Protein AF-A0A0Q5GSD2-F1 (afdb_monomer_lite)

Secondary structure (DSSP, 8-state):
---B-HHHHHHHTT--HHHHHHHHHTT-SPEETTEE-HHHHHHHHHHHHHHHHHHHHHHHHHHHHHHHHHHHTT--TT----

Sequence (82 aa):
MKPVAWHVARKRLGLQPRPFALLVATGAFQRVGRRFDLVTLAANHARAVEIQKAADQQIEAIRADVARRLAALGANPYCKEA

Foldseek 3Di:
DDFAAPVVLCVVLVHDPVVSVVLVVVVQFDDPDRGTDVVSSVVSSVVVVVVVVVVVVVVVVVVVVVCVVCVVVVHHPPPPDD

Structure (mmCIF, N/CA/C/O backbone):
data_AF-A0A0Q5GSD2-F1
#
_entry.id   AF-A0A0Q5GSD2-F1
#
loop_
_atom_site.group_PDB
_atom_site.id
_atom_site.type_symbol
_atom_site.label_atom_id
_atom_site.label_alt_id
_atom_site.label_comp_id
_atom_site.label_asym_id
_atom_site.label_entity_id
_atom_site.label_seq_id
_atom_site.pdbx_PDB_ins_code
_atom_site.Cartn_x
_atom_site.Cartn_y
_atom_site.Cartn_z
_atom_site.occupancy
_atom_site.B_iso_or_equiv
_atom_site.auth_seq_id
_atom_site.auth_comp_id
_atom_site.auth_asym_id
_atom_site.auth_atom_id
_atom_site.pdbx_PDB_model_num
ATOM 1 N N . MET A 1 1 ? -9.612 4.755 26.081 1.00 55.88 1 MET A N 1
ATOM 2 C CA . MET A 1 1 ? -10.696 4.852 25.071 1.00 55.88 1 MET A CA 1
ATOM 3 C C . MET A 1 1 ? -11.486 3.546 25.033 1.00 55.88 1 MET A C 1
ATOM 5 O O . MET A 1 1 ? -10.908 2.511 25.334 1.00 55.88 1 MET A O 1
ATOM 9 N N . LYS A 1 2 ? -12.791 3.567 24.710 1.00 59.75 2 LYS A N 1
ATOM 10 C CA . LYS A 1 2 ? -13.598 2.336 24.591 1.00 59.75 2 LYS A CA 1
ATOM 11 C C . LYS A 1 2 ? -13.413 1.726 23.193 1.00 59.75 2 LYS A C 1
ATOM 13 O O . LYS A 1 2 ? -13.589 2.450 22.214 1.00 59.75 2 LYS A O 1
ATOM 18 N N . PRO A 1 3 ? -13.098 0.428 23.079 1.00 65.38 3 PRO A N 1
ATOM 19 C CA . PRO A 1 3 ? -12.862 -0.191 21.786 1.00 65.38 3 PRO A CA 1
ATOM 20 C C . PRO A 1 3 ? -14.191 -0.358 21.016 1.00 65.38 3 PRO A C 1
ATOM 22 O O . PRO A 1 3 ? -15.249 -0.574 21.614 1.00 65.38 3 PRO A O 1
ATOM 25 N N . VAL A 1 4 ? -14.160 -0.225 19.687 1.00 77.31 4 VAL A N 1
ATOM 26 C CA . VAL A 1 4 ? -15.349 -0.154 18.813 1.00 77.31 4 VAL A CA 1
ATOM 27 C C . VAL A 1 4 ? -15.503 -1.367 17.892 1.00 77.31 4 VAL A C 1
ATOM 29 O O . VAL A 1 4 ? -14.547 -2.077 17.588 1.00 77.31 4 VAL A O 1
ATOM 32 N N . ALA A 1 5 ? -16.733 -1.627 17.441 1.00 78.31 5 ALA A N 1
ATOM 33 C CA . ALA A 1 5 ? -17.041 -2.724 16.524 1.00 78.31 5 ALA A CA 1
ATOM 34 C C . ALA A 1 5 ? -16.578 -2.445 15.078 1.00 78.31 5 ALA A C 1
ATOM 36 O O . ALA A 1 5 ? -16.493 -1.292 14.655 1.00 78.31 5 ALA A O 1
ATOM 37 N N . TRP A 1 6 ? -16.364 -3.516 14.302 1.00 72.94 6 TRP A N 1
ATOM 38 C CA . TRP A 1 6 ? -15.907 -3.506 12.899 1.00 72.94 6 TRP A CA 1
ATOM 39 C C . TRP A 1 6 ? -16.631 -2.490 12.006 1.00 72.94 6 TRP A C 1
ATOM 41 O O . TRP A 1 6 ? -16.004 -1.681 11.325 1.00 72.94 6 TRP A O 1
ATOM 51 N N . HIS A 1 7 ? -17.966 -2.497 12.035 1.00 76.69 7 HIS A N 1
ATOM 52 C CA . HIS A 1 7 ? -18.779 -1.620 11.195 1.00 76.69 7 HIS A CA 1
ATOM 53 C C . HIS A 1 7 ? -18.641 -0.138 11.584 1.00 76.69 7 HIS A C 1
ATOM 55 O O . HIS A 1 7 ? -18.671 0.722 10.707 1.00 76.69 7 HIS A O 1
ATOM 61 N N . VAL A 1 8 ? -18.440 0.159 12.875 1.00 80.69 8 VAL A N 1
ATOM 62 C CA . VAL A 1 8 ? -18.242 1.526 13.384 1.00 80.69 8 VAL A CA 1
ATOM 63 C C . VAL A 1 8 ? -16.864 2.048 12.987 1.00 80.69 8 VAL A C 1
ATOM 65 O O . VAL A 1 8 ? -16.761 3.175 12.508 1.00 80.69 8 VAL A O 1
ATOM 68 N N . ALA A 1 9 ? -15.822 1.225 13.136 1.00 77.25 9 ALA A N 1
ATOM 69 C CA . ALA A 1 9 ? -14.462 1.561 12.721 1.00 77.25 9 ALA A CA 1
ATOM 70 C C . ALA A 1 9 ? -14.390 1.841 11.210 1.00 77.25 9 ALA A C 1
ATOM 72 O O . ALA A 1 9 ? -13.910 2.897 10.804 1.00 77.25 9 ALA A O 1
ATOM 73 N N . ARG A 1 10 ? -14.975 0.957 10.388 1.00 82.44 10 ARG A N 1
ATOM 74 C CA . ARG A 1 10 ? -15.069 1.137 8.932 1.00 82.44 10 ARG A CA 1
ATOM 75 C C . ARG A 1 10 ? -15.778 2.439 8.554 1.00 82.44 10 ARG A C 1
ATOM 77 O O . ARG A 1 10 ? -15.268 3.193 7.732 1.00 82.44 10 ARG A O 1
ATOM 84 N N . LYS A 1 11 ? -16.942 2.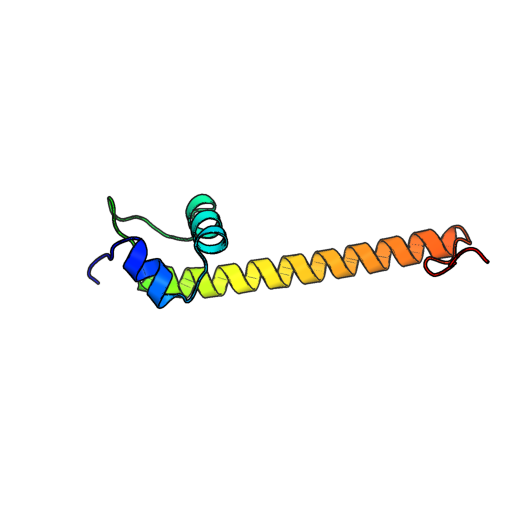711 9.163 1.00 81.44 11 LYS A N 1
ATOM 85 C CA . LYS A 1 11 ? -17.741 3.915 8.874 1.00 81.44 11 LYS A CA 1
ATOM 86 C C . LYS A 1 11 ? -17.000 5.197 9.262 1.00 81.44 11 LYS A C 1
ATOM 88 O O . LYS A 1 11 ? -17.075 6.170 8.526 1.00 81.44 11 LYS A O 1
ATOM 93 N N . ARG A 1 12 ? -16.263 5.197 10.379 1.00 78.69 12 ARG A N 1
ATOM 94 C CA . ARG A 1 12 ? -15.477 6.361 10.826 1.00 78.69 12 ARG A CA 1
ATOM 95 C C . ARG A 1 12 ? -14.265 6.661 9.951 1.00 78.69 12 ARG A C 1
ATOM 97 O O . ARG A 1 12 ? -13.904 7.822 9.836 1.00 78.69 12 ARG A O 1
ATOM 104 N N . LEU A 1 13 ? -13.665 5.645 9.337 1.00 74.50 13 LEU A N 1
ATOM 105 C CA . LEU A 1 13 ? -12.551 5.830 8.402 1.00 74.50 13 LEU A CA 1
ATOM 106 C C . LEU A 1 13 ? -13.000 6.168 6.979 1.00 74.50 13 LEU A C 1
ATOM 108 O O . LEU A 1 13 ? -12.155 6.406 6.127 1.00 74.50 13 LEU A O 1
ATOM 112 N N . GLY A 1 14 ? -14.305 6.126 6.689 1.00 80.75 14 GLY A N 1
ATOM 113 C CA . GLY A 1 14 ? -14.809 6.338 5.330 1.00 80.75 14 GLY A CA 1
ATOM 114 C C . GLY A 1 14 ? -14.345 5.276 4.324 1.00 80.75 14 GLY A C 1
ATOM 115 O O . GLY A 1 14 ? -14.411 5.503 3.121 1.00 80.75 14 GLY A O 1
ATOM 116 N N . LEU A 1 15 ? -13.876 4.113 4.791 1.00 75.75 15 LEU A N 1
ATOM 117 C CA . LEU A 1 15 ? -13.290 3.093 3.924 1.00 75.75 15 LEU A CA 1
ATOM 118 C C . LEU A 1 15 ? -14.332 2.095 3.414 1.00 75.75 15 LEU A C 1
ATOM 120 O O . LEU A 1 15 ? -15.223 1.633 4.137 1.00 75.75 15 LEU A O 1
ATOM 124 N N . GLN A 1 16 ? -14.167 1.685 2.157 1.00 78.06 16 GLN A N 1
ATOM 125 C CA . GLN A 1 16 ? -14.915 0.565 1.596 1.00 78.06 16 GLN A CA 1
ATOM 126 C C . GLN A 1 16 ? -14.532 -0.770 2.285 1.00 78.06 16 GLN A C 1
ATOM 128 O O . GLN A 1 16 ? -13.463 -0.870 2.894 1.00 78.06 16 GLN A O 1
ATOM 133 N N . PRO A 1 17 ? -15.377 -1.822 2.212 1.00 74.69 17 PRO A N 1
ATOM 134 C CA . PRO A 1 17 ? -15.126 -3.098 2.894 1.00 74.69 17 PRO A CA 1
ATOM 135 C C . PRO A 1 17 ? -13.785 -3.751 2.539 1.00 74.69 17 PRO A C 1
ATOM 137 O O . PRO A 1 17 ? -13.094 -4.245 3.427 1.00 74.69 17 PRO A O 1
ATOM 140 N N . ARG A 1 18 ? -13.411 -3.738 1.253 1.00 75.12 18 ARG A N 1
ATOM 141 C CA . ARG A 1 18 ? -12.202 -4.404 0.743 1.00 75.12 18 ARG A CA 1
ATOM 142 C C . ARG A 1 18 ? -10.911 -3.710 1.213 1.00 75.12 18 ARG A C 1
ATOM 144 O O . ARG A 1 18 ? -10.082 -4.398 1.805 1.00 75.12 18 ARG A O 1
ATOM 151 N N . PRO A 1 19 ? -10.758 -2.376 1.062 1.00 71.19 19 PRO A N 1
ATOM 152 C CA . PRO A 1 19 ? -9.619 -1.646 1.629 1.00 71.19 19 PRO A CA 1
ATOM 153 C C . PRO A 1 19 ? -9.502 -1.805 3.147 1.00 71.19 19 PRO A C 1
ATOM 155 O O . PRO A 1 19 ? -8.414 -2.013 3.673 1.00 71.19 19 PRO A O 1
ATOM 158 N N . PHE A 1 20 ? -10.631 -1.768 3.862 1.00 75.56 20 PHE A N 1
ATOM 159 C CA . PHE A 1 20 ? -10.629 -1.911 5.315 1.00 75.56 20 PHE A CA 1
ATOM 160 C C . PHE A 1 20 ? -10.174 -3.309 5.769 1.00 75.56 20 PHE A C 1
ATOM 162 O O . PHE A 1 20 ? -9.397 -3.423 6.714 1.00 75.56 20 PHE A O 1
ATOM 169 N N . ALA A 1 21 ? -10.599 -4.371 5.075 1.00 73.31 21 ALA A N 1
ATOM 170 C CA . ALA A 1 21 ? -10.162 -5.739 5.358 1.00 73.31 21 ALA A CA 1
ATOM 171 C C . ALA A 1 21 ? -8.654 -5.940 5.132 1.00 73.31 21 ALA A C 1
ATOM 173 O O . ALA A 1 21 ? -8.001 -6.586 5.948 1.00 73.31 21 ALA A O 1
ATOM 174 N N . LEU A 1 22 ? -8.100 -5.342 4.072 1.00 71.75 22 LEU A N 1
ATOM 175 C CA . LEU A 1 22 ? -6.662 -5.359 3.786 1.00 71.75 22 LEU A CA 1
ATOM 176 C C . LEU A 1 22 ? -5.850 -4.715 4.913 1.00 71.75 22 LEU A C 1
ATOM 178 O O . LEU A 1 22 ? -4.933 -5.340 5.431 1.00 71.75 22 LEU A O 1
ATOM 182 N N . LEU A 1 23 ? -6.238 -3.517 5.356 1.00 71.00 23 LEU A N 1
ATOM 183 C CA . LEU A 1 23 ? -5.565 -2.821 6.460 1.00 71.00 23 LEU A CA 1
ATOM 184 C C . LEU A 1 23 ? -5.628 -3.596 7.785 1.00 71.00 23 LEU A C 1
ATOM 186 O O . LEU A 1 23 ? -4.743 -3.500 8.628 1.00 71.00 23 LEU A O 1
ATOM 190 N N . VAL A 1 24 ? -6.679 -4.384 7.990 1.00 70.81 24 VAL A N 1
ATOM 191 C CA . VAL A 1 24 ? -6.796 -5.242 9.175 1.00 70.81 24 VAL A CA 1
ATOM 192 C C . VAL A 1 24 ? -5.882 -6.454 9.057 1.00 70.81 24 VAL A C 1
ATOM 194 O O . VAL A 1 24 ? -5.238 -6.815 10.038 1.00 70.81 24 VAL A O 1
ATOM 197 N N . ALA A 1 25 ? -5.806 -7.066 7.874 1.00 74.06 25 ALA A N 1
ATOM 198 C CA . ALA A 1 25 ? -4.953 -8.221 7.617 1.00 74.06 25 ALA A CA 1
ATOM 199 C C . ALA A 1 25 ? -3.457 -7.881 7.705 1.00 74.06 25 ALA A C 1
ATOM 201 O O . ALA A 1 25 ? -2.679 -8.697 8.187 1.00 74.06 25 ALA A O 1
ATOM 202 N N . THR A 1 26 ? -3.059 -6.667 7.317 1.00 70.75 26 THR A N 1
ATOM 203 C CA . THR A 1 26 ? -1.671 -6.188 7.445 1.00 70.75 26 THR A CA 1
ATOM 204 C C . THR A 1 26 ? -1.280 -5.834 8.880 1.00 70.75 26 THR A C 1
ATOM 206 O O . THR A 1 26 ? -0.158 -5.395 9.121 1.00 70.75 26 THR A O 1
ATOM 209 N N . GLY A 1 27 ? -2.192 -6.004 9.843 1.00 66.94 27 GLY A N 1
ATOM 210 C CA . GLY A 1 27 ? -1.943 -5.668 11.238 1.00 66.94 27 GLY A CA 1
ATOM 211 C C . GLY A 1 27 ? -1.884 -4.168 11.486 1.00 66.94 27 GLY A C 1
ATOM 212 O O . GLY A 1 27 ? -1.372 -3.769 12.528 1.00 66.94 27 GLY A O 1
ATOM 213 N N . ALA A 1 28 ? -2.419 -3.340 10.573 1.00 66.56 28 ALA A N 1
ATOM 214 C CA . ALA A 1 28 ? -2.484 -1.908 10.811 1.00 66.56 28 ALA A CA 1
ATOM 215 C C . ALA A 1 28 ? -3.226 -1.691 12.135 1.00 66.56 28 ALA A C 1
ATOM 217 O O . ALA A 1 28 ? -2.669 -1.135 13.070 1.00 66.56 28 ALA A O 1
ATOM 218 N N . PHE A 1 29 ? -4.424 -2.252 12.314 1.00 64.69 29 PHE A N 1
ATOM 219 C CA . PHE A 1 29 ? -5.191 -2.056 13.547 1.00 64.69 29 PHE A CA 1
ATOM 220 C C . PHE A 1 29 ? -4.853 -3.024 14.687 1.00 64.69 29 PHE A C 1
ATOM 222 O O . PHE A 1 29 ? -5.046 -4.233 14.562 1.00 64.69 29 PHE A O 1
ATOM 229 N N . GLN A 1 30 ? -4.492 -2.478 15.856 1.00 58.72 30 GLN A N 1
ATOM 230 C CA . GLN A 1 30 ? -4.465 -3.247 17.101 1.00 58.72 30 GLN A CA 1
ATOM 231 C C . GLN A 1 30 ? -5.888 -3.652 17.506 1.00 58.72 30 GLN A C 1
ATOM 233 O O . GLN A 1 30 ? -6.784 -2.818 17.675 1.00 58.72 30 GLN A O 1
ATOM 238 N N . ARG A 1 31 ? -6.093 -4.961 17.674 1.00 59.47 31 ARG A N 1
ATOM 239 C CA . ARG A 1 31 ? -7.316 -5.533 18.245 1.00 59.47 31 ARG A CA 1
ATOM 240 C C . ARG A 1 31 ? -7.127 -5.711 19.743 1.00 59.47 31 ARG A C 1
ATOM 242 O O . ARG A 1 31 ? -6.210 -6.402 20.170 1.00 59.47 31 ARG A O 1
ATOM 249 N N . VAL A 1 32 ? -8.051 -5.167 20.529 1.00 51.81 32 VAL A N 1
ATOM 250 C CA . VAL A 1 32 ? -8.206 -5.529 21.943 1.00 51.81 32 VAL A CA 1
ATOM 251 C C . VAL A 1 32 ? -9.423 -6.450 22.021 1.00 51.81 32 VAL A C 1
ATOM 253 O O . VAL A 1 32 ? -10.576 -6.012 21.955 1.00 51.81 32 VAL A O 1
ATOM 256 N N . GLY A 1 33 ? -9.176 -7.762 22.022 1.00 63.88 33 GLY A N 1
ATOM 257 C CA . GLY A 1 33 ? -10.223 -8.778 21.869 1.00 63.88 33 GLY A CA 1
ATOM 258 C C . GLY A 1 33 ? -10.918 -8.716 20.494 1.00 63.88 33 GLY A C 1
ATOM 259 O O . GLY A 1 33 ? -10.282 -8.860 19.450 1.00 63.88 33 GLY A O 1
ATOM 260 N N . ARG A 1 34 ? -12.247 -8.503 20.463 1.00 54.62 34 ARG A N 1
ATOM 261 C CA . ARG A 1 34 ? -13.050 -8.387 19.217 1.00 54.62 34 ARG A CA 1
ATOM 262 C C . ARG A 1 34 ? -13.259 -6.946 18.716 1.00 54.62 34 ARG A C 1
ATOM 264 O O . ARG A 1 34 ? -14.076 -6.736 17.820 1.00 54.62 34 ARG A O 1
ATOM 271 N N . ARG A 1 35 ? -12.584 -5.947 19.291 1.00 56.94 35 ARG A N 1
ATOM 272 C CA . ARG A 1 35 ? -12.865 -4.523 19.037 1.00 56.94 35 ARG A CA 1
ATOM 273 C C . ARG A 1 35 ? -11.597 -3.724 18.687 1.00 56.94 35 ARG A C 1
ATOM 275 O O . ARG A 1 35 ? -10.496 -4.111 19.072 1.00 56.94 35 ARG A O 1
ATOM 282 N N . PHE A 1 36 ? -11.779 -2.628 17.948 1.00 59.88 36 PHE A N 1
ATOM 283 C CA . PHE A 1 36 ? -10.723 -1.743 17.435 1.00 59.88 36 PHE A CA 1
ATOM 284 C C . PHE A 1 36 ? -10.518 -0.540 18.354 1.00 59.88 36 PHE A C 1
ATOM 286 O O . PHE A 1 36 ? -11.503 0.065 18.781 1.00 59.88 36 PHE A O 1
ATOM 293 N N . ASP A 1 37 ? -9.269 -0.170 18.629 1.00 65.12 37 ASP A N 1
ATOM 294 C CA . ASP A 1 37 ? -8.948 1.107 19.270 1.00 65.12 37 ASP A CA 1
ATOM 295 C C . ASP A 1 37 ? -8.894 2.238 18.226 1.00 65.12 37 ASP A C 1
ATOM 297 O O . ASP A 1 37 ? -8.316 2.101 17.149 1.00 65.12 37 ASP A O 1
ATOM 301 N N . LEU A 1 38 ? -9.558 3.351 18.537 1.00 55.94 38 LEU A N 1
ATOM 302 C CA . LEU A 1 38 ? -9.782 4.484 17.639 1.00 55.94 38 LEU A CA 1
ATOM 303 C C . LEU A 1 38 ? -8.549 5.380 17.488 1.00 55.94 38 LEU A C 1
ATOM 305 O O . LEU A 1 38 ? -8.354 5.950 16.417 1.00 55.94 38 LEU A O 1
ATOM 309 N N . VAL A 1 39 ? -7.725 5.504 18.531 1.00 65.56 39 VAL A N 1
ATOM 310 C CA . VAL A 1 39 ? -6.461 6.260 18.452 1.00 65.56 39 VAL A CA 1
ATOM 311 C C . VAL A 1 39 ? -5.503 5.552 17.504 1.00 65.56 39 VAL A C 1
ATOM 313 O O . VAL A 1 39 ? -4.956 6.174 16.594 1.00 65.56 39 VAL A O 1
ATOM 316 N N . THR A 1 40 ? -5.393 4.230 17.632 1.00 62.91 40 THR A N 1
ATOM 317 C CA . THR A 1 40 ? -4.638 3.410 16.684 1.00 62.91 40 THR A CA 1
ATOM 318 C C . THR A 1 40 ? -5.237 3.530 15.285 1.00 62.91 40 THR A C 1
ATOM 320 O O . THR A 1 40 ? -4.504 3.679 14.320 1.00 62.91 40 THR A O 1
ATOM 323 N N . LEU A 1 41 ? -6.568 3.562 15.154 1.00 64.00 41 LEU A N 1
ATOM 324 C CA . LEU A 1 41 ? -7.260 3.703 13.869 1.00 64.00 41 LEU A CA 1
ATOM 325 C C . LEU A 1 41 ? -6.809 4.929 13.057 1.00 64.00 41 LEU A C 1
ATOM 327 O O . LEU A 1 41 ? -6.552 4.802 11.861 1.00 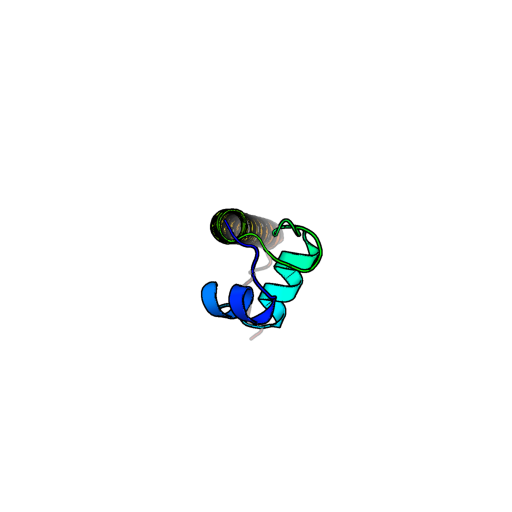64.00 41 LEU A O 1
ATOM 331 N N . ALA A 1 42 ? -6.698 6.093 13.703 1.00 65.88 42 ALA A N 1
ATOM 332 C CA . ALA A 1 42 ? -6.236 7.321 13.060 1.00 65.88 42 ALA A CA 1
ATOM 333 C C . ALA A 1 42 ? -4.742 7.249 12.698 1.00 65.88 42 ALA A C 1
ATOM 335 O O . ALA A 1 42 ? -4.368 7.571 11.570 1.00 65.88 42 ALA A O 1
ATOM 336 N N . ALA A 1 43 ? -3.903 6.752 13.614 1.00 66.06 43 ALA A N 1
ATOM 337 C CA . ALA A 1 43 ? -2.472 6.561 13.368 1.00 66.06 43 ALA A CA 1
ATOM 338 C C . ALA A 1 43 ? -2.204 5.575 12.213 1.00 66.06 43 ALA A C 1
ATOM 340 O O . ALA A 1 43 ? -1.320 5.782 11.386 1.00 66.06 43 ALA A O 1
ATOM 341 N N . ASN A 1 44 ? -3.020 4.532 12.099 1.00 64.50 44 ASN A N 1
ATOM 342 C CA . ASN A 1 44 ? -2.920 3.537 11.037 1.00 64.50 44 ASN A CA 1
ATOM 343 C C . ASN A 1 44 ? -3.397 4.040 9.694 1.00 64.50 44 ASN A C 1
ATOM 345 O O . ASN A 1 44 ? -2.842 3.649 8.676 1.00 64.50 44 ASN A O 1
ATOM 349 N N . HIS A 1 45 ? -4.424 4.886 9.681 1.00 68.25 45 HIS A N 1
ATOM 350 C CA . HIS A 1 45 ? -4.840 5.548 8.457 1.00 68.25 45 HIS A CA 1
ATOM 351 C C . HIS A 1 45 ? -3.713 6.438 7.923 1.00 68.25 45 HIS A C 1
ATOM 353 O O . HIS A 1 45 ? -3.379 6.342 6.746 1.00 68.25 45 HIS A O 1
ATOM 359 N N . ALA A 1 46 ? -3.067 7.224 8.791 1.00 71.94 46 ALA A N 1
ATOM 360 C CA . ALA A 1 46 ? -1.898 8.017 8.410 1.00 71.94 46 ALA A CA 1
ATOM 361 C C . ALA A 1 46 ? -0.772 7.129 7.851 1.00 71.94 46 ALA A C 1
ATOM 363 O O . ALA A 1 46 ? -0.299 7.355 6.739 1.00 71.94 46 ALA A O 1
ATOM 364 N N . ARG A 1 47 ? -0.436 6.040 8.551 1.00 69.12 47 ARG A N 1
ATOM 365 C CA . ARG A 1 47 ? 0.593 5.088 8.107 1.00 69.12 47 ARG A CA 1
ATOM 366 C C . ARG A 1 47 ? 0.231 4.363 6.804 1.00 69.12 47 ARG A C 1
ATOM 368 O O . ARG A 1 47 ? 1.103 4.093 5.987 1.00 69.12 47 ARG A O 1
ATOM 375 N N . ALA A 1 48 ? -1.044 4.055 6.577 1.00 67.56 48 ALA A N 1
ATOM 376 C CA . ALA A 1 48 ? -1.521 3.457 5.332 1.00 67.56 48 ALA A CA 1
ATOM 377 C C . ALA A 1 48 ? -1.372 4.413 4.141 1.00 67.56 48 ALA A C 1
ATOM 379 O O . ALA A 1 48 ? -0.960 3.987 3.065 1.00 67.56 48 ALA A O 1
ATOM 380 N N . VAL A 1 49 ? -1.665 5.701 4.344 1.00 73.62 49 VAL A N 1
ATOM 381 C CA . VAL A 1 49 ? -1.446 6.747 3.335 1.00 73.62 49 VAL A CA 1
ATOM 382 C C . VAL A 1 49 ? 0.045 6.899 3.025 1.00 73.62 49 VAL A C 1
ATOM 384 O O . VAL A 1 49 ? 0.414 7.015 1.859 1.00 73.62 49 VAL A O 1
ATOM 387 N N . GLU A 1 50 ? 0.914 6.839 4.035 1.00 73.81 50 GLU A N 1
ATOM 388 C CA . GLU A 1 50 ? 2.370 6.871 3.842 1.00 73.81 50 GLU A CA 1
ATOM 389 C C . GLU A 1 50 ? 2.880 5.663 3.047 1.00 73.81 50 GLU A C 1
ATOM 391 O O . GLU A 1 50 ? 3.655 5.837 2.108 1.00 73.81 50 GLU A O 1
ATOM 396 N N . ILE A 1 51 ? 2.409 4.452 3.370 1.00 67.62 51 ILE A N 1
ATOM 397 C CA . ILE A 1 51 ? 2.740 3.230 2.620 1.00 67.62 51 ILE A CA 1
ATOM 398 C C . ILE A 1 51 ? 2.283 3.352 1.164 1.00 67.62 51 ILE A C 1
ATOM 400 O O . ILE A 1 51 ? 3.052 3.026 0.262 1.00 67.62 51 ILE A O 1
ATOM 404 N N . GLN A 1 52 ? 1.065 3.848 0.925 1.00 66.38 52 GLN A N 1
ATOM 405 C CA . GLN A 1 52 ? 0.555 4.055 -0.431 1.00 66.38 52 GLN A CA 1
ATOM 406 C C . GLN A 1 52 ? 1.433 5.044 -1.202 1.00 66.38 52 GLN A C 1
ATOM 408 O O . GLN A 1 52 ? 1.862 4.748 -2.312 1.00 66.38 52 GLN A O 1
ATOM 413 N N . LYS A 1 53 ? 1.776 6.180 -0.588 1.00 81.31 53 LYS A N 1
ATOM 414 C CA . LYS A 1 53 ? 2.632 7.195 -1.210 1.00 81.31 53 LYS A CA 1
ATOM 415 C C . LYS A 1 53 ? 4.028 6.653 -1.530 1.00 81.31 53 LYS A C 1
ATOM 417 O O . LYS A 1 53 ? 4.571 6.957 -2.590 1.00 81.31 53 LYS A O 1
ATOM 422 N N . ALA A 1 54 ? 4.604 5.846 -0.640 1.00 76.62 54 ALA A N 1
ATOM 423 C CA . ALA A 1 54 ? 5.888 5.192 -0.877 1.00 76.62 54 ALA A CA 1
ATOM 424 C C . ALA A 1 54 ? 5.805 4.173 -2.027 1.00 76.62 54 ALA A C 1
ATOM 426 O O . ALA A 1 54 ? 6.699 4.131 -2.873 1.00 76.62 54 ALA A O 1
ATOM 427 N N . ALA A 1 55 ? 4.725 3.390 -2.097 1.00 73.94 55 ALA A N 1
ATOM 428 C CA . ALA A 1 55 ? 4.490 2.454 -3.193 1.00 73.94 55 ALA A CA 1
ATOM 429 C C . ALA A 1 55 ? 4.330 3.181 -4.540 1.00 73.94 55 ALA A C 1
ATOM 431 O O . ALA A 1 55 ? 4.945 2.778 -5.525 1.00 73.94 55 ALA A O 1
ATOM 432 N N . ASP A 1 56 ? 3.586 4.288 -4.577 1.00 82.25 56 ASP A N 1
ATOM 433 C CA . ASP A 1 56 ? 3.408 5.097 -5.788 1.00 82.25 56 ASP A CA 1
ATOM 434 C C . ASP A 1 56 ? 4.751 5.667 -6.281 1.00 82.25 56 ASP A C 1
ATOM 436 O O . ASP A 1 56 ? 5.062 5.600 -7.471 1.00 82.25 56 ASP A O 1
ATOM 440 N N . GLN A 1 57 ? 5.601 6.149 -5.365 1.00 89.19 57 GLN A N 1
ATOM 441 C CA . GLN A 1 57 ? 6.956 6.607 -5.697 1.00 89.19 57 GLN A CA 1
ATOM 442 C C . GLN A 1 57 ? 7.840 5.484 -6.254 1.00 89.19 57 GLN A C 1
ATOM 444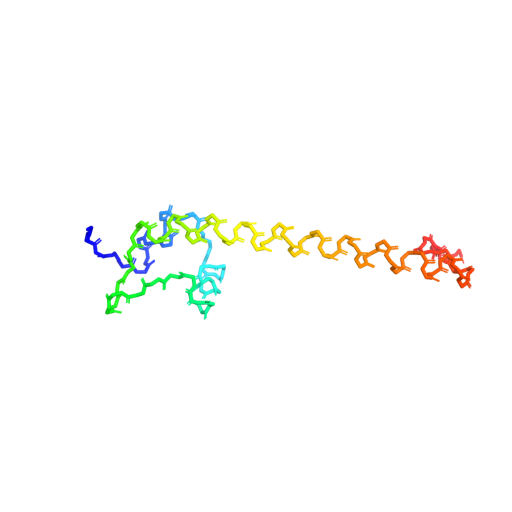 O O . GLN A 1 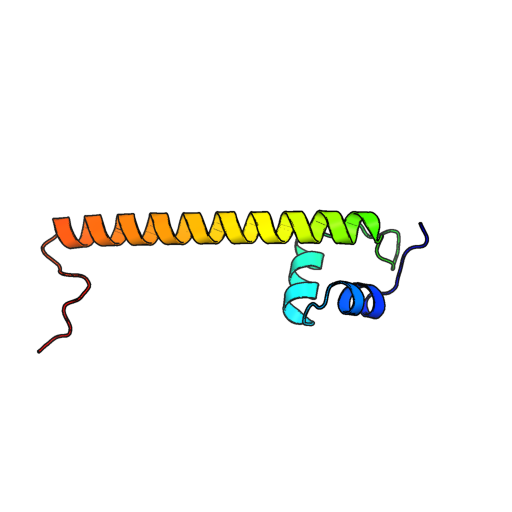57 ? 8.589 5.705 -7.206 1.00 89.19 57 GLN A O 1
ATOM 449 N N . GLN A 1 58 ? 7.753 4.275 -5.692 1.00 84.25 58 GLN A N 1
ATOM 450 C CA . GLN A 1 58 ? 8.488 3.119 -6.210 1.00 84.25 58 GLN A CA 1
ATOM 451 C C . GLN A 1 58 ? 8.009 2.719 -7.608 1.00 84.25 58 GLN A C 1
ATOM 453 O O . GLN A 1 58 ? 8.835 2.421 -8.469 1.00 84.25 58 GLN A O 1
ATOM 458 N N . ILE A 1 59 ? 6.699 2.751 -7.862 1.00 83.94 59 ILE A N 1
ATOM 459 C CA . ILE A 1 59 ? 6.130 2.470 -9.186 1.00 83.94 59 ILE A CA 1
ATOM 460 C C . ILE A 1 59 ? 6.640 3.482 -10.214 1.00 83.94 59 ILE A C 1
ATOM 462 O O . ILE A 1 59 ? 7.062 3.079 -11.297 1.00 83.94 59 ILE A O 1
ATOM 466 N N . GLU A 1 60 ? 6.656 4.774 -9.883 1.00 88.94 60 GLU A N 1
ATOM 467 C CA . GLU A 1 60 ? 7.202 5.807 -10.771 1.00 88.94 60 GLU A CA 1
ATOM 468 C C . GLU A 1 60 ? 8.699 5.611 -11.040 1.00 88.94 60 GLU A C 1
ATOM 470 O O . GLU A 1 60 ? 9.137 5.683 -12.189 1.00 88.94 60 GLU A O 1
ATOM 475 N N . ALA A 1 61 ? 9.486 5.264 -10.019 1.00 86.88 61 ALA A N 1
ATOM 476 C CA . ALA A 1 61 ? 10.901 4.947 -10.200 1.00 86.88 61 ALA A CA 1
ATOM 477 C C . ALA A 1 61 ? 11.109 3.738 -11.131 1.00 86.88 61 ALA A C 1
ATOM 479 O O . ALA A 1 61 ? 11.971 3.777 -12.010 1.00 86.88 61 ALA A O 1
ATOM 480 N N . ILE A 1 62 ? 10.292 2.689 -10.989 1.00 85.25 62 ILE A N 1
ATOM 481 C CA . ILE A 1 62 ? 10.317 1.517 -11.873 1.00 85.25 62 ILE A CA 1
ATOM 482 C C . ILE A 1 62 ? 9.944 1.915 -13.304 1.00 85.25 62 ILE A C 1
ATOM 484 O O . ILE A 1 62 ? 10.636 1.518 -14.239 1.00 85.25 62 ILE A O 1
ATOM 488 N N . ARG A 1 63 ? 8.894 2.722 -13.499 1.00 85.38 63 ARG A N 1
ATOM 489 C CA . ARG A 1 63 ? 8.493 3.212 -14.830 1.00 85.38 63 ARG A CA 1
ATOM 490 C C . ARG A 1 63 ? 9.608 4.006 -15.498 1.00 85.38 63 ARG A C 1
ATOM 492 O O . ARG A 1 6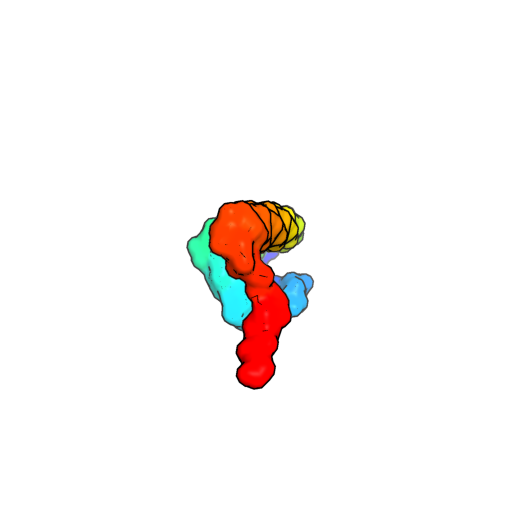3 ? 9.901 3.768 -16.667 1.00 85.38 63 ARG A O 1
ATOM 499 N N . ALA A 1 64 ? 10.256 4.901 -14.755 1.00 84.94 64 ALA A N 1
ATOM 500 C CA . ALA A 1 64 ? 11.386 5.674 -15.253 1.00 84.94 64 ALA A CA 1
ATOM 501 C C . ALA A 1 64 ? 12.571 4.769 -15.623 1.00 84.94 64 ALA A C 1
ATOM 503 O O . ALA A 1 64 ? 13.200 4.962 -16.664 1.00 84.94 64 ALA A O 1
ATOM 504 N N . ASP A 1 65 ? 12.867 3.754 -14.808 1.00 88.69 65 ASP A N 1
ATOM 505 C CA . ASP A 1 65 ? 13.940 2.806 -15.101 1.00 88.69 65 ASP A CA 1
ATOM 506 C C . ASP A 1 65 ? 13.647 1.960 -16.345 1.00 88.69 65 ASP A C 1
ATOM 508 O O . ASP A 1 65 ? 14.497 1.839 -17.226 1.00 88.69 65 ASP A O 1
ATOM 512 N N . VAL A 1 66 ? 1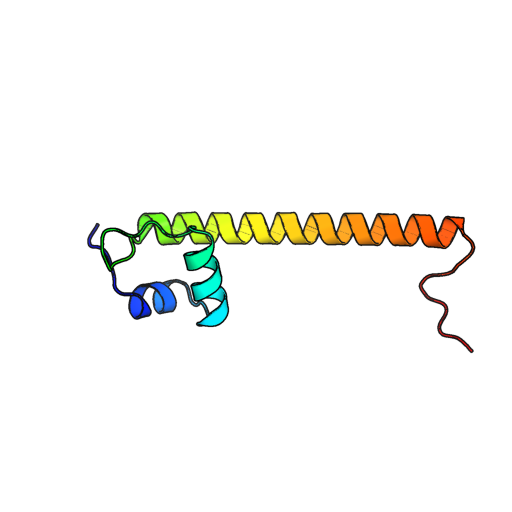2.421 1.448 -16.467 1.00 87.44 66 VAL A N 1
ATOM 513 C CA . VAL A 1 66 ? 11.956 0.720 -17.654 1.00 87.44 66 VAL A CA 1
ATOM 514 C C . VAL A 1 66 ? 12.046 1.603 -18.897 1.00 87.44 66 VAL A C 1
ATOM 516 O O . VAL A 1 66 ? 12.604 1.168 -19.901 1.00 87.44 66 VAL A O 1
ATOM 519 N N . ALA A 1 67 ? 11.581 2.852 -18.832 1.00 81.12 67 ALA A N 1
ATOM 520 C CA . ALA A 1 67 ? 11.663 3.787 -19.952 1.00 81.12 67 ALA A CA 1
ATOM 521 C C . ALA A 1 67 ? 13.115 4.045 -20.390 1.00 81.12 67 ALA A C 1
ATOM 523 O O . ALA A 1 67 ? 13.404 4.018 -21.586 1.00 81.12 67 ALA A O 1
ATOM 524 N N . ARG A 1 68 ? 14.048 4.225 -19.441 1.00 84.19 68 ARG A N 1
ATOM 525 C CA . ARG A 1 68 ? 15.483 4.373 -19.746 1.00 84.19 68 ARG A CA 1
ATOM 526 C C . ARG A 1 68 ? 16.064 3.131 -20.418 1.00 84.19 68 ARG A C 1
ATOM 528 O O . ARG A 1 68 ? 16.796 3.263 -21.395 1.00 84.19 68 ARG A O 1
ATOM 535 N N . ARG A 1 69 ? 15.739 1.934 -19.919 1.00 85.00 69 ARG A N 1
ATOM 536 C CA . ARG A 1 69 ? 16.209 0.667 -20.506 1.00 85.00 69 ARG A CA 1
ATOM 537 C C . ARG A 1 69 ? 15.651 0.451 -21.911 1.00 85.00 69 ARG A C 1
ATOM 539 O O . ARG A 1 69 ? 16.401 0.054 -22.791 1.00 85.00 69 ARG A O 1
ATOM 546 N N . LEU A 1 70 ? 14.371 0.748 -22.135 1.00 81.62 70 LEU A N 1
ATOM 547 C CA . LEU A 1 70 ? 13.750 0.655 -23.460 1.00 81.62 70 LEU A CA 1
ATOM 548 C C . LEU A 1 70 ? 14.395 1.632 -24.451 1.00 81.62 70 LEU A C 1
ATOM 550 O O . LEU A 1 70 ? 14.775 1.219 -25.544 1.00 81.62 70 LEU A O 1
ATOM 554 N N . ALA A 1 71 ? 14.632 2.881 -24.037 1.00 77.38 71 ALA A N 1
ATOM 555 C CA . ALA A 1 71 ? 15.342 3.863 -24.855 1.00 77.38 71 ALA A CA 1
ATOM 556 C C . ALA A 1 71 ? 16.777 3.416 -25.199 1.00 77.38 71 ALA A C 1
ATOM 558 O O . ALA A 1 71 ? 17.208 3.568 -26.339 1.00 77.38 71 ALA A O 1
ATOM 559 N N . ALA A 1 72 ? 17.500 2.815 -24.246 1.00 78.62 72 ALA A N 1
ATOM 560 C CA . ALA A 1 72 ? 18.843 2.272 -24.473 1.00 78.62 72 ALA A CA 1
ATOM 561 C C . ALA A 1 72 ? 18.864 1.091 -25.462 1.00 78.62 72 ALA A C 1
ATOM 563 O O . ALA A 1 72 ? 19.871 0.864 -26.126 1.00 78.62 72 ALA A O 1
ATOM 564 N N . LEU A 1 73 ? 17.753 0.361 -25.582 1.00 84.25 73 LEU A N 1
ATOM 565 C CA . LEU A 1 73 ? 17.567 -0.715 -26.559 1.00 84.25 73 LEU A CA 1
ATOM 566 C C . LEU A 1 73 ? 17.064 -0.206 -27.923 1.00 84.25 73 LEU A C 1
ATOM 568 O O . LEU A 1 73 ? 16.805 -1.013 -28.811 1.00 84.25 73 LEU A O 1
ATOM 572 N N . GLY A 1 74 ? 16.893 1.110 -28.099 1.00 74.06 74 GLY A N 1
ATOM 573 C CA . GLY A 1 74 ? 16.324 1.699 -29.316 1.00 74.06 74 GLY A CA 1
ATOM 574 C C . GLY A 1 74 ? 14.818 1.460 -29.482 1.00 74.06 74 GLY A C 1
ATOM 575 O O . GLY A 1 74 ? 14.257 1.787 -30.525 1.00 74.06 74 GLY A O 1
ATOM 576 N N . ALA A 1 75 ? 14.146 0.916 -28.463 1.00 66.38 75 ALA A N 1
ATOM 577 C CA . ALA A 1 75 ? 12.705 0.721 -28.453 1.00 66.38 75 ALA A CA 1
ATOM 578 C C . ALA A 1 75 ? 12.028 1.976 -27.889 1.00 66.38 75 ALA A C 1
ATOM 580 O O . ALA A 1 75 ? 12.198 2.320 -26.718 1.00 66.38 75 ALA A O 1
ATOM 581 N N . ASN A 1 76 ? 11.243 2.676 -28.709 1.00 58.91 76 ASN A N 1
ATOM 582 C CA . ASN A 1 76 ? 10.423 3.778 -28.222 1.00 58.91 76 ASN A CA 1
ATOM 583 C C . ASN A 1 76 ? 9.214 3.198 -27.456 1.00 58.91 76 ASN A C 1
ATOM 585 O O . ASN A 1 76 ? 8.387 2.526 -28.077 1.00 58.91 76 ASN A O 1
ATOM 589 N N . PRO A 1 77 ? 9.054 3.458 -26.142 1.00 56.97 77 PRO A N 1
ATOM 590 C CA . PRO A 1 77 ? 7.918 2.954 -25.363 1.00 56.97 77 PRO A CA 1
ATOM 591 C C . PRO A 1 77 ? 6.556 3.506 -25.826 1.00 56.97 77 PRO A C 1
ATOM 593 O O . PRO A 1 77 ? 5.522 3.041 -25.354 1.00 56.97 77 PRO A O 1
ATOM 596 N N . TYR A 1 78 ? 6.547 4.476 -26.750 1.00 55.47 78 TYR A N 1
ATOM 597 C CA . TYR A 1 78 ? 5.354 5.063 -27.363 1.00 55.47 78 TYR A CA 1
ATOM 598 C C . TYR A 1 78 ? 5.157 4.690 -28.839 1.00 55.47 78 TYR A C 1
ATOM 600 O O . TYR A 1 78 ? 4.329 5.316 -29.504 1.00 55.47 78 TYR A O 1
ATOM 608 N N . CYS A 1 79 ? 5.876 3.693 -29.373 1.00 49.91 79 CYS A N 1
ATOM 609 C CA . CYS A 1 79 ? 5.559 3.147 -30.694 1.00 49.91 79 CYS A CA 1
ATOM 610 C C . CYS A 1 79 ? 4.183 2.466 -30.649 1.00 49.91 79 CYS A C 1
ATOM 612 O O . CYS A 1 79 ? 4.066 1.270 -30.403 1.00 49.91 79 CYS A O 1
ATOM 614 N N . LYS A 1 80 ? 3.123 3.244 -30.891 1.00 49.78 80 LYS A N 1
ATOM 615 C CA . LYS A 1 80 ? 1.934 2.712 -31.550 1.00 49.78 80 LYS A CA 1
ATOM 616 C C . LYS A 1 80 ? 2.411 2.236 -32.916 1.00 49.78 80 LYS A C 1
ATOM 618 O O . LYS A 1 80 ? 2.858 3.059 -33.712 1.00 49.78 80 LYS A O 1
ATOM 623 N N . GLU A 1 81 ? 2.401 0.925 -33.122 1.00 47.69 81 GLU A N 1
ATOM 624 C CA . GLU A 1 81 ? 2.593 0.326 -34.440 1.00 47.69 81 GLU A CA 1
ATOM 625 C C . GLU A 1 81 ? 1.670 1.045 -35.440 1.00 47.69 81 GLU A C 1
ATOM 627 O O . GLU A 1 81 ? 0.491 1.273 -35.147 1.00 47.69 81 GLU A O 1
ATOM 632 N N . ALA A 1 82 ? 2.263 1.501 -36.546 1.00 45.78 82 ALA A N 1
ATOM 633 C CA . ALA A 1 82 ? 1.577 2.113 -37.680 1.00 45.78 82 ALA A CA 1
ATOM 634 C C . ALA A 1 82 ? 1.050 1.034 -38.629 1.00 45.78 82 ALA A C 1
ATOM 636 O O . ALA A 1 82 ? 1.722 -0.018 -38.736 1.00 45.78 82 ALA A O 1
#

pLDDT: mean 71.37, std 10.69, range [45.78, 89.19]

Radius of gyration: 19.99 Å; chains: 1; bounding box: 38×17×63 Å